Protein AF-A0A9N8QBD4-F1 (afdb_monomer_lite)

Foldseek 3Di:
DPDPPPPFAEWWKFKWFKKFWDDWDDDQQWTWTWIWTQAPVPGIDIEIEIAGENDAADTAMWTDDRFTFDPPPHTYTYDDHNVNIGGDDPLARPPDPPRHHDPHDHIDMDIDFDFPDADPVNPDTDTDHHYPRPDPPPDPD

Secondary structure (DSSP, 8-state):
---------EEEEEEEEEEEEEEEEEETTEEEEEEEEEETTTEEEEEEEEEE-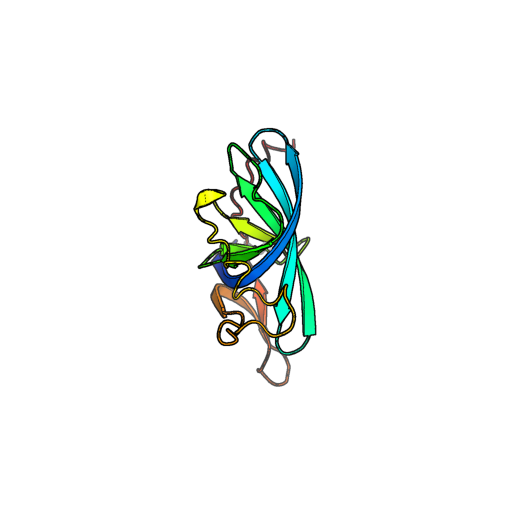SSPPPSEEEEEEEEEEE-SSS-EEEES-GGGSEEPPTTTSS-STTSPPPPP---EEEEE-EEEEE-TTSS-EEEE-EE----------

Radius of gyration: 17.34 Å; chains: 1; bounding box: 39×41×55 Å

Structure (mmCIF, N/CA/C/O backbone):
data_AF-A0A9N8QBD4-F1
#
_entry.id   AF-A0A9N8QBD4-F1
#
loop_
_atom_site.group_PDB
_atom_site.id
_atom_site.type_symbol
_atom_site.label_atom_id
_atom_site.label_alt_id
_atom_site.label_comp_id
_atom_site.label_asym_id
_atom_site.label_entity_id
_atom_site.label_seq_id
_atom_site.pdbx_PDB_ins_code
_atom_site.Cartn_x
_atom_site.Cartn_y
_atom_site.Cartn_z
_atom_site.occupancy
_atom_site.B_iso_or_equiv
_atom_site.auth_seq_id
_atom_site.auth_comp_id
_atom_site.auth_asym_id
_atom_site.auth_atom_id
_atom_site.pdbx_PDB_model_num
ATOM 1 N N . MET A 1 1 ? -25.478 12.001 32.507 1.00 35.06 1 MET A N 1
ATOM 2 C CA . MET A 1 1 ? -25.034 11.304 31.282 1.00 35.06 1 MET A CA 1
ATOM 3 C C . MET A 1 1 ? -23.656 10.725 31.564 1.00 35.06 1 MET A C 1
ATOM 5 O O . MET A 1 1 ? -22.734 11.522 31.701 1.00 35.06 1 MET A O 1
ATOM 9 N N . PRO A 1 2 ? -23.477 9.407 31.744 1.00 34.50 2 PRO A N 1
ATOM 10 C CA . PRO A 1 2 ? -22.134 8.853 31.801 1.00 34.50 2 PRO A CA 1
ATOM 11 C C . PRO A 1 2 ? -21.538 9.022 30.405 1.00 34.50 2 PRO A C 1
ATOM 13 O O . PRO A 1 2 ? -22.044 8.467 29.434 1.00 34.50 2 PRO A O 1
ATOM 16 N N . THR A 1 3 ? -20.507 9.851 30.295 1.00 44.59 3 THR A N 1
ATOM 17 C CA . THR A 1 3 ? -19.660 9.936 29.112 1.00 44.59 3 THR A CA 1
ATOM 18 C C . THR A 1 3 ? -19.082 8.550 28.870 1.00 44.59 3 THR A C 1
ATOM 20 O O . THR A 1 3 ? -18.241 8.083 29.639 1.00 44.59 3 THR A O 1
ATOM 23 N N . SER A 1 4 ? -19.545 7.862 27.823 1.00 46.22 4 SER A N 1
ATOM 24 C CA . SER A 1 4 ? -18.881 6.654 27.350 1.00 46.22 4 SER A CA 1
ATOM 25 C C . SER A 1 4 ? -17.442 7.048 27.038 1.00 46.22 4 SER A C 1
ATOM 27 O O . SER A 1 4 ? -17.184 7.748 26.054 1.00 46.22 4 SER A O 1
ATOM 29 N N . ARG A 1 5 ? -16.493 6.660 27.897 1.00 45.31 5 ARG A N 1
ATOM 30 C CA . ARG A 1 5 ? -15.082 6.658 27.522 1.00 45.31 5 ARG A CA 1
ATOM 31 C C . ARG A 1 5 ? -15.007 5.725 26.325 1.00 45.31 5 ARG A C 1
ATOM 33 O O . ARG A 1 5 ? -15.007 4.512 26.492 1.00 45.31 5 ARG A O 1
ATOM 40 N N . ASN A 1 6 ? -15.015 6.292 25.123 1.00 46.41 6 ASN A N 1
ATOM 41 C CA . ASN A 1 6 ? -14.574 5.587 23.937 1.00 46.41 6 ASN A CA 1
ATOM 42 C C . ASN A 1 6 ? -13.122 5.232 24.233 1.00 46.41 6 ASN A C 1
ATOM 44 O O . ASN A 1 6 ? -12.236 6.080 24.113 1.00 46.41 6 ASN A O 1
ATOM 48 N N . THR A 1 7 ? -12.888 4.019 24.728 1.00 51.47 7 THR A N 1
ATOM 49 C CA . THR A 1 7 ? -11.550 3.454 24.795 1.00 51.47 7 THR A CA 1
ATOM 50 C C . THR A 1 7 ? -11.091 3.416 23.347 1.00 51.47 7 THR A C 1
ATOM 52 O O . THR A 1 7 ? -11.593 2.640 22.539 1.00 51.47 7 THR A O 1
ATOM 55 N N . LYS A 1 8 ? -10.262 4.392 22.977 1.00 62.75 8 LYS A N 1
ATOM 56 C CA . LYS A 1 8 ? -9.727 4.554 21.632 1.00 62.75 8 LYS A CA 1
ATOM 57 C C . LYS A 1 8 ? -8.758 3.400 21.410 1.00 62.75 8 LYS A C 1
ATOM 59 O O . LYS A 1 8 ? -7.594 3.497 21.782 1.00 62.75 8 LYS A O 1
ATOM 64 N N . TRP A 1 9 ? -9.260 2.288 20.893 1.00 65.56 9 TRP A N 1
ATOM 65 C CA . TRP A 1 9 ? -8.424 1.140 20.583 1.00 65.56 9 TRP A CA 1
ATOM 66 C C . TRP A 1 9 ? -7.630 1.432 19.310 1.00 65.56 9 TRP A C 1
ATOM 68 O O . TRP A 1 9 ? -8.237 1.822 18.307 1.00 65.56 9 TRP A O 1
ATOM 78 N N . PRO A 1 10 ? -6.295 1.301 19.329 1.00 69.56 10 PRO A N 1
ATOM 79 C CA . PRO A 1 10 ? -5.523 1.379 18.103 1.00 69.56 10 PRO A CA 1
ATOM 80 C C . PRO A 1 10 ? -5.878 0.189 17.207 1.00 69.56 10 PRO A C 1
ATOM 82 O O . PRO A 1 10 ? -6.106 -0.920 17.694 1.00 69.56 10 PRO A O 1
ATOM 85 N N . ILE A 1 11 ? -5.933 0.431 15.902 1.00 73.88 11 ILE A N 1
ATOM 86 C CA . ILE A 1 11 ? -6.022 -0.617 14.890 1.00 73.88 11 ILE A CA 1
ATOM 87 C C . ILE A 1 11 ? -4.728 -0.615 14.079 1.00 73.88 11 ILE A C 1
ATOM 89 O O . ILE A 1 11 ? -4.249 0.427 13.629 1.00 73.88 11 ILE A O 1
ATOM 93 N N . HIS A 1 12 ? -4.158 -1.801 13.918 1.00 81.94 12 HIS A N 1
ATOM 94 C CA . HIS A 1 12 ? -2.961 -2.035 13.128 1.00 81.94 12 HIS A CA 1
ATOM 95 C C . HIS A 1 12 ? -3.305 -3.103 12.110 1.00 81.94 12 HIS A C 1
ATOM 97 O O . HIS A 1 12 ? -3.217 -4.280 12.433 1.00 81.94 12 HIS A O 1
ATOM 103 N N . LEU A 1 13 ? -3.747 -2.694 10.924 1.00 85.25 13 LEU A N 1
ATOM 104 C CA . LEU A 1 13 ? -3.941 -3.592 9.792 1.00 85.25 13 LEU A CA 1
ATOM 105 C C . LEU A 1 13 ? -2.767 -3.443 8.834 1.00 85.25 13 LEU A C 1
ATOM 107 O O . LEU A 1 13 ? -2.320 -2.326 8.567 1.00 85.25 13 LEU A O 1
ATOM 111 N N . SER A 1 14 ? -2.283 -4.568 8.323 1.00 87.62 14 SER A N 1
ATOM 112 C CA . SER A 1 14 ? -1.253 -4.615 7.301 1.00 87.62 14 SER A CA 1
ATOM 113 C C . SER A 1 14 ? -1.654 -5.556 6.172 1.00 87.62 14 SER A C 1
ATOM 115 O O . SER A 1 14 ? -2.192 -6.641 6.410 1.00 87.62 14 SER A O 1
ATOM 117 N N . LEU A 1 15 ? -1.410 -5.104 4.949 1.00 89.94 15 LEU A N 1
ATOM 118 C CA . LEU A 1 15 ? -1.730 -5.779 3.705 1.00 89.94 15 LEU A CA 1
ATOM 119 C C . LEU A 1 15 ? -0.447 -6.321 3.070 1.00 89.94 15 LEU A C 1
ATOM 121 O O . LEU A 1 15 ? 0.544 -5.601 2.923 1.00 89.94 15 LEU A O 1
ATOM 125 N N . THR A 1 16 ? -0.492 -7.586 2.671 1.00 91.69 16 THR A N 1
ATOM 126 C CA . THR A 1 16 ? 0.496 -8.212 1.794 1.00 91.69 16 THR A CA 1
ATOM 127 C C . THR A 1 16 ? -0.213 -8.667 0.528 1.00 91.69 16 THR A C 1
ATOM 129 O O . THR A 1 16 ? -1.159 -9.446 0.617 1.00 91.69 16 THR A O 1
ATOM 132 N N . THR A 1 17 ? 0.199 -8.157 -0.628 1.00 92.25 17 THR A N 1
ATOM 133 C CA . THR A 1 17 ? -0.394 -8.482 -1.934 1.00 92.25 17 THR A CA 1
ATOM 134 C C . THR A 1 17 ? 0.483 -7.943 -3.068 1.00 92.25 17 THR A C 1
ATOM 136 O O . THR A 1 17 ? 1.492 -7.278 -2.813 1.00 92.25 17 THR A O 1
ATOM 139 N N . ASP A 1 18 ? 0.068 -8.205 -4.302 1.00 92.12 18 ASP A N 1
ATOM 140 C CA . ASP A 1 18 ? 0.575 -7.536 -5.492 1.00 92.12 18 ASP A CA 1
ATOM 141 C C . ASP A 1 18 ? -0.268 -6.280 -5.751 1.00 92.12 18 ASP A C 1
ATOM 143 O O . ASP A 1 18 ? -1.492 -6.286 -5.604 1.00 92.12 18 ASP A O 1
ATOM 147 N N . ILE A 1 19 ? 0.392 -5.179 -6.094 1.00 93.56 19 ILE A N 1
ATOM 148 C CA . ILE A 1 19 ? -0.227 -3.873 -6.314 1.00 93.56 19 ILE A CA 1
ATOM 149 C C . ILE A 1 19 ? 0.257 -3.291 -7.637 1.00 93.56 19 ILE A C 1
ATOM 151 O O . ILE A 1 19 ? 1.454 -3.282 -7.923 1.00 93.56 19 ILE A O 1
ATOM 155 N N . VAL A 1 20 ? -0.671 -2.775 -8.432 1.00 94.94 20 VAL A N 1
ATOM 156 C CA . VAL A 1 20 ? -0.367 -2.018 -9.646 1.00 94.94 20 VAL A CA 1
ATOM 157 C C . VAL A 1 20 ? -0.329 -0.543 -9.281 1.00 94.94 20 VAL A C 1
ATOM 159 O O . VAL A 1 20 ? -1.296 -0.012 -8.738 1.00 94.94 20 VAL A O 1
ATOM 162 N N . LEU A 1 21 ? 0.795 0.115 -9.552 1.00 95.81 21 LEU A N 1
ATOM 163 C CA . LEU A 1 21 ? 1.008 1.536 -9.304 1.00 95.81 21 LEU A CA 1
ATOM 164 C C . LEU A 1 21 ? 0.822 2.334 -10.591 1.00 95.81 21 LEU A C 1
ATOM 166 O O . LEU A 1 21 ? 1.476 2.074 -11.601 1.00 95.81 21 LEU A O 1
ATOM 170 N N . GLY A 1 22 ? -0.044 3.339 -10.528 1.00 95.44 22 GLY A N 1
ATOM 171 C CA . GLY A 1 22 ? -0.213 4.350 -11.559 1.00 95.44 22 GLY A CA 1
ATOM 172 C C . GLY A 1 22 ? 0.736 5.535 -11.378 1.00 95.44 22 GLY A C 1
ATOM 173 O O . GLY A 1 22 ? 1.868 5.414 -10.908 1.00 95.44 22 GLY A O 1
ATOM 174 N N . LEU A 1 23 ? 0.267 6.719 -11.773 1.00 94.12 23 LEU A N 1
ATOM 175 C CA . LEU A 1 23 ? 1.036 7.956 -11.653 1.00 94.12 23 LEU A CA 1
ATOM 176 C C . LEU A 1 23 ? 0.980 8.514 -10.226 1.00 94.12 23 LEU A C 1
ATOM 178 O O . LEU A 1 23 ? -0.070 8.553 -9.587 1.00 94.12 23 LEU A O 1
ATOM 182 N N . ALA A 1 24 ? 2.126 8.997 -9.748 1.00 93.69 24 ALA A N 1
ATOM 183 C CA . ALA A 1 24 ? 2.248 9.609 -8.435 1.00 93.69 24 ALA A CA 1
ATOM 184 C C . ALA A 1 24 ? 1.899 11.106 -8.467 1.00 93.69 24 ALA A C 1
ATOM 186 O O . ALA A 1 24 ? 2.512 11.885 -9.201 1.00 93.69 24 ALA A O 1
ATOM 187 N N . ASN A 1 25 ? 1.002 11.535 -7.584 1.00 94.94 25 ASN A N 1
ATOM 188 C CA . ASN A 1 25 ? 0.869 12.928 -7.182 1.00 94.94 25 ASN A CA 1
ATOM 189 C C . ASN A 1 25 ? 1.845 13.210 -6.032 1.00 94.94 25 ASN A C 1
ATOM 191 O O . ASN A 1 25 ? 1.781 12.581 -4.977 1.00 94.94 25 ASN A O 1
ATOM 195 N N . SER A 1 26 ? 2.779 14.132 -6.243 1.00 93.06 26 SER A N 1
ATOM 196 C CA . SER A 1 26 ? 3.907 14.343 -5.335 1.00 93.06 26 SER A CA 1
ATOM 197 C C . SER A 1 26 ? 3.870 15.724 -4.702 1.00 93.06 26 SER A C 1
ATOM 199 O O . SER A 1 26 ? 3.734 16.733 -5.392 1.00 93.06 26 SER A O 1
ATOM 201 N N . LYS A 1 27 ? 4.088 15.771 -3.388 1.00 92.88 27 LYS A N 1
ATOM 202 C CA . LYS A 1 27 ? 4.375 16.995 -2.646 1.00 92.88 27 LYS A CA 1
ATOM 203 C C . LYS A 1 27 ? 5.638 16.775 -1.824 1.00 92.88 27 LYS A C 1
ATOM 205 O O . LYS A 1 27 ? 5.619 16.054 -0.830 1.00 92.88 27 LYS A O 1
ATOM 210 N N . GLU A 1 28 ? 6.727 17.417 -2.243 1.00 91.06 28 GLU A N 1
ATOM 211 C CA . GLU A 1 28 ? 8.060 17.224 -1.658 1.00 91.06 28 GLU A CA 1
ATOM 212 C C . GLU A 1 28 ? 8.457 15.737 -1.676 1.00 91.06 28 GLU A C 1
ATOM 214 O O . GLU A 1 28 ? 8.528 15.139 -2.747 1.00 91.06 28 GLU A O 1
ATOM 219 N N . TYR A 1 29 ? 8.688 15.143 -0.505 1.00 89.81 29 TYR A N 1
ATOM 220 C CA . TYR A 1 29 ? 9.077 13.744 -0.334 1.00 89.81 29 TYR A CA 1
ATOM 221 C C . TYR A 1 29 ? 7.892 12.813 -0.046 1.00 89.81 29 TYR A C 1
ATOM 223 O O . TYR A 1 29 ? 8.094 11.660 0.322 1.00 89.81 29 TYR A O 1
ATOM 231 N N . ALA A 1 30 ? 6.658 13.316 -0.131 1.00 91.31 30 ALA A N 1
ATOM 232 C CA . ALA A 1 30 ? 5.444 12.535 0.058 1.00 91.31 30 ALA A CA 1
ATOM 233 C C . ALA A 1 30 ? 4.752 12.321 -1.291 1.00 91.31 30 ALA A C 1
ATOM 235 O O . ALA A 1 30 ? 4.390 13.279 -1.980 1.00 91.31 30 ALA A O 1
ATOM 236 N N . HIS A 1 31 ? 4.554 11.057 -1.649 1.00 93.06 31 HIS A N 1
ATOM 237 C CA . HIS A 1 31 ? 3.946 10.644 -2.904 1.00 93.06 31 HIS A CA 1
ATOM 238 C C . HIS A 1 31 ? 2.645 9.898 -2.613 1.00 93.06 31 HIS A C 1
ATOM 240 O O . HIS A 1 31 ? 2.611 8.972 -1.800 1.00 93.06 31 HIS A O 1
ATOM 246 N N . GLU A 1 32 ? 1.569 10.310 -3.271 1.00 94.75 32 GLU A N 1
ATOM 247 C CA . GLU A 1 32 ? 0.295 9.600 -3.292 1.00 94.75 32 GLU A CA 1
ATOM 248 C C . GLU A 1 32 ? 0.092 9.020 -4.685 1.00 94.75 32 GLU A C 1
ATOM 250 O O . GLU A 1 32 ? 0.091 9.752 -5.670 1.00 94.75 32 GLU A O 1
ATOM 255 N N . VAL A 1 33 ? -0.050 7.703 -4.770 1.00 95.81 33 VAL A N 1
ATOM 256 C CA . VAL A 1 33 ? -0.107 6.969 -6.033 1.00 95.81 33 VAL A CA 1
ATOM 257 C C . VAL A 1 33 ? -1.469 6.311 -6.158 1.00 95.81 33 VAL A C 1
ATOM 259 O O . VAL A 1 33 ? -1.892 5.570 -5.265 1.00 95.81 33 VAL A O 1
ATOM 262 N N . ASP A 1 34 ? -2.157 6.588 -7.261 1.00 96.50 34 ASP A N 1
ATOM 263 C CA . ASP A 1 34 ? -3.334 5.821 -7.661 1.00 96.50 34 ASP A CA 1
ATOM 264 C C . ASP A 1 34 ? -2.923 4.380 -7.921 1.00 96.50 34 ASP A C 1
ATOM 266 O O . ASP A 1 34 ? -1.985 4.137 -8.677 1.00 96.50 34 ASP A O 1
ATOM 270 N N . SER A 1 35 ? -3.552 3.442 -7.222 1.00 95.81 35 SER A N 1
ATOM 271 C CA . SER A 1 35 ? -3.129 2.048 -7.229 1.00 95.81 35 SER A CA 1
ATOM 272 C C . SER A 1 35 ? -4.319 1.102 -7.269 1.00 95.81 35 SER A C 1
ATOM 274 O O . SER A 1 35 ? -5.397 1.431 -6.780 1.00 95.81 35 SER A O 1
ATOM 276 N N . THR A 1 36 ? -4.088 -0.103 -7.771 1.00 95.19 36 THR A N 1
ATOM 277 C CA . THR A 1 36 ? -5.112 -1.148 -7.849 1.00 95.19 36 THR A CA 1
ATOM 278 C C . THR A 1 36 ? -4.551 -2.448 -7.287 1.00 95.19 36 THR A C 1
ATOM 280 O O . THR A 1 36 ? -3.394 -2.799 -7.532 1.00 95.19 36 THR A O 1
ATOM 283 N N . VAL A 1 37 ? -5.362 -3.158 -6.507 1.00 93.00 37 VAL A N 1
ATOM 284 C CA . VAL A 1 37 ? -5.084 -4.522 -6.033 1.00 93.00 37 VAL A CA 1
ATOM 285 C C . VAL A 1 37 ? -6.188 -5.456 -6.504 1.00 93.00 37 VAL A C 1
ATOM 287 O O . VAL A 1 37 ? -7.287 -5.009 -6.824 1.00 93.00 37 VAL A O 1
ATOM 290 N N . TYR A 1 38 ? -5.909 -6.755 -6.529 1.00 88.69 38 TYR A N 1
ATOM 291 C CA . TYR A 1 38 ? -6.902 -7.758 -6.893 1.00 88.69 38 TYR A CA 1
ATOM 292 C C . TYR A 1 38 ? -7.450 -8.474 -5.653 1.00 88.69 38 TYR A C 1
ATOM 294 O O . TYR A 1 38 ? -6.706 -9.084 -4.881 1.00 88.69 38 TYR A O 1
ATOM 302 N N . ASP A 1 39 ? -8.767 -8.431 -5.487 1.00 83.44 39 ASP A N 1
ATOM 303 C CA . ASP A 1 39 ? -9.526 -9.227 -4.533 1.00 83.44 39 ASP A CA 1
ATOM 304 C C . ASP A 1 39 ? -10.239 -10.377 -5.259 1.00 83.44 39 ASP A C 1
ATOM 306 O O . ASP A 1 39 ? -10.865 -10.206 -6.301 1.00 83.44 39 ASP A O 1
ATOM 310 N N . ILE A 1 40 ? -10.189 -11.581 -4.688 1.00 82.00 40 ILE A N 1
ATOM 311 C CA . ILE A 1 40 ? -10.789 -12.771 -5.312 1.00 82.00 40 ILE A CA 1
ATOM 312 C C . ILE A 1 40 ? -12.326 -12.712 -5.411 1.00 82.00 40 ILE A C 1
ATOM 314 O O . ILE A 1 40 ? -12.924 -13.468 -6.175 1.00 82.00 40 ILE A O 1
ATOM 318 N N . ARG A 1 41 ? -12.986 -11.8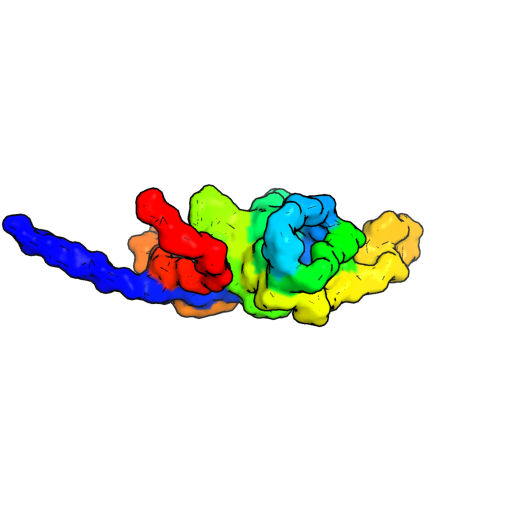74 -4.608 1.00 81.88 41 ARG A N 1
ATOM 319 C CA . ARG A 1 41 ? -14.447 -11.726 -4.569 1.00 81.88 41 ARG A CA 1
ATOM 320 C C . ARG A 1 41 ? -14.912 -10.525 -5.377 1.00 81.88 41 ARG A C 1
ATOM 322 O O . ARG A 1 41 ? -15.936 -10.632 -6.046 1.00 81.88 41 ARG A O 1
ATOM 329 N N . GLU A 1 42 ? -14.197 -9.410 -5.280 1.00 80.62 42 GLU A N 1
ATOM 330 C CA . GLU A 1 42 ? -14.604 -8.136 -5.887 1.00 80.62 42 GLU A CA 1
ATOM 331 C C . GLU A 1 42 ? -13.874 -7.822 -7.200 1.00 80.62 42 GLU A C 1
ATOM 333 O O . GLU A 1 42 ? -14.334 -6.980 -7.966 1.00 80.62 42 GLU A O 1
ATOM 338 N N . GLY A 1 43 ? -12.804 -8.554 -7.521 1.00 87.31 43 GLY A N 1
ATOM 339 C CA . GLY A 1 43 ? -11.974 -8.296 -8.690 1.00 87.31 43 GLY A CA 1
ATOM 340 C C . GLY A 1 43 ? -11.002 -7.150 -8.428 1.00 87.31 43 GLY A C 1
ATOM 341 O O . GLY A 1 43 ? -10.261 -7.171 -7.451 1.00 87.31 43 GLY A O 1
ATOM 342 N N . GLU A 1 44 ? -10.970 -6.163 -9.314 1.00 90.56 44 GLU A N 1
AT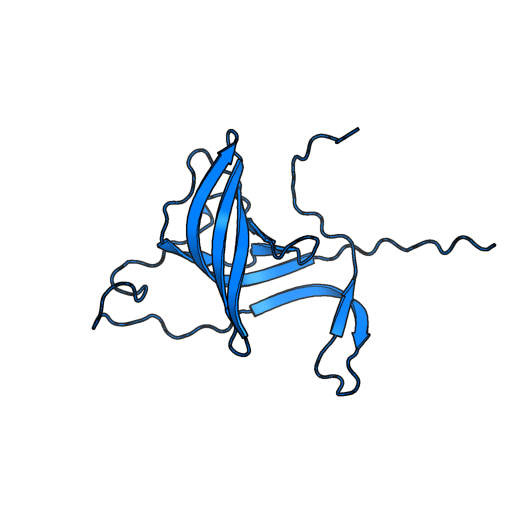OM 343 C CA . GLU A 1 44 ? -10.104 -4.992 -9.165 1.00 90.56 44 GLU A CA 1
ATOM 344 C C . GLU A 1 44 ? -10.638 -4.052 -8.078 1.00 90.56 44 GLU A C 1
ATOM 346 O O . GLU A 1 44 ? -11.806 -3.665 -8.086 1.00 90.56 44 GLU A O 1
ATOM 351 N N . VAL A 1 45 ? -9.767 -3.677 -7.141 1.00 92.12 45 VAL A N 1
ATOM 352 C CA . VAL A 1 45 ? -10.076 -2.770 -6.035 1.00 92.12 45 VAL A CA 1
ATOM 353 C C . VAL A 1 45 ? -9.096 -1.603 -6.057 1.00 92.12 45 VAL A C 1
ATOM 355 O O . VAL A 1 45 ? -7.887 -1.783 -5.876 1.00 92.12 45 VAL A O 1
ATOM 358 N N . ASP A 1 46 ? -9.628 -0.397 -6.236 1.00 94.50 46 ASP A N 1
ATOM 359 C CA . ASP A 1 46 ? -8.839 0.832 -6.236 1.00 94.50 46 ASP A CA 1
ATOM 360 C C . ASP A 1 46 ? -8.480 1.276 -4.815 1.00 94.50 46 ASP A C 1
ATOM 362 O O . ASP A 1 46 ? -9.300 1.262 -3.891 1.00 94.50 46 ASP A O 1
ATOM 366 N N . LEU A 1 47 ? -7.235 1.715 -4.639 1.00 93.25 47 LEU A N 1
ATOM 367 C CA . LEU A 1 47 ? -6.732 2.269 -3.390 1.00 93.25 47 LEU A CA 1
ATOM 368 C C . LEU A 1 47 ? -5.646 3.319 -3.629 1.00 93.25 47 LEU A C 1
ATOM 370 O O . LEU A 1 47 ? -5.010 3.384 -4.678 1.00 93.25 47 LEU A O 1
ATOM 374 N N . LYS A 1 48 ? -5.381 4.141 -2.614 1.00 94.19 48 LYS A N 1
ATOM 375 C CA . LYS A 1 48 ? -4.259 5.090 -2.640 1.00 94.19 48 LYS A CA 1
ATOM 376 C C . LYS A 1 48 ? -3.049 4.503 -1.925 1.00 94.19 48 LYS A C 1
ATOM 378 O O . LYS A 1 48 ? -3.137 4.194 -0.737 1.00 94.19 48 LYS A O 1
ATOM 383 N N . LEU A 1 49 ? -1.898 4.423 -2.586 1.00 93.88 49 LEU A N 1
ATOM 384 C CA . LEU A 1 49 ? -0.630 4.175 -1.902 1.00 93.88 49 LEU A CA 1
ATOM 385 C C . LEU A 1 49 ? -0.020 5.513 -1.482 1.00 93.88 49 LEU A C 1
ATOM 387 O O . LEU A 1 49 ? 0.307 6.346 -2.322 1.00 93.88 49 LEU A O 1
ATOM 391 N N . SER A 1 50 ? 0.171 5.719 -0.183 1.00 92.50 50 SER A N 1
ATOM 392 C CA . SER A 1 50 ? 1.063 6.764 0.313 1.00 92.50 50 SER A CA 1
ATOM 393 C C . SER A 1 50 ? 2.441 6.197 0.565 1.00 92.50 50 SER A C 1
ATOM 395 O O . SER A 1 50 ? 2.594 5.210 1.282 1.00 92.50 50 SER A O 1
ATOM 397 N N . VAL A 1 51 ? 3.446 6.861 0.014 1.00 91.88 51 VAL A N 1
ATOM 398 C CA . VAL A 1 51 ? 4.837 6.473 0.178 1.00 91.88 51 VAL A CA 1
ATOM 399 C C . VAL A 1 51 ? 5.711 7.701 0.342 1.00 91.88 51 VAL A C 1
ATOM 401 O O . VAL A 1 51 ? 5.510 8.723 -0.314 1.00 91.88 51 VAL A O 1
ATOM 404 N N . TRP A 1 52 ? 6.676 7.612 1.248 1.00 90.31 52 TRP A N 1
ATOM 405 C CA . TRP A 1 52 ? 7.708 8.630 1.373 1.00 90.31 52 TRP A CA 1
ATOM 406 C C . TRP A 1 52 ? 8.913 8.264 0.501 1.00 90.31 52 TRP A C 1
ATOM 408 O O . TRP A 1 52 ? 9.252 7.095 0.340 1.00 90.31 52 TRP A O 1
ATOM 418 N N . GLY A 1 53 ? 9.586 9.241 -0.088 1.00 89.94 53 GLY A N 1
ATOM 419 C CA . GLY A 1 53 ? 10.756 8.973 -0.912 1.00 89.94 53 GLY A CA 1
ATOM 420 C C . GLY A 1 53 ? 11.401 10.242 -1.437 1.00 89.94 53 GLY A C 1
ATOM 421 O O . GLY A 1 53 ? 10.813 11.316 -1.427 1.00 89.94 53 GLY A O 1
ATOM 422 N N . ARG A 1 54 ? 12.647 10.128 -1.904 1.00 90.94 54 ARG A N 1
ATOM 423 C CA . ARG A 1 54 ? 13.296 11.222 -2.652 1.00 90.94 54 ARG A CA 1
ATOM 424 C C . ARG A 1 54 ? 12.730 11.374 -4.059 1.00 90.94 54 ARG A C 1
ATOM 426 O O . ARG A 1 54 ? 12.769 12.461 -4.623 1.00 90.94 54 ARG A O 1
ATOM 433 N N . VAL A 1 55 ? 12.286 10.259 -4.621 1.00 91.06 55 VAL A N 1
ATOM 434 C CA . VAL A 1 55 ? 11.743 10.128 -5.967 1.00 91.06 55 VAL A CA 1
ATOM 435 C C . VAL A 1 55 ? 10.484 9.271 -5.830 1.00 91.06 55 VAL A C 1
ATOM 437 O O . VAL A 1 55 ? 10.515 8.307 -5.055 1.00 91.06 55 VAL A O 1
ATOM 440 N N . PRO A 1 56 ? 9.391 9.601 -6.538 1.00 92.25 56 PRO A N 1
ATOM 441 C CA . PRO A 1 56 ? 8.212 8.748 -6.550 1.00 92.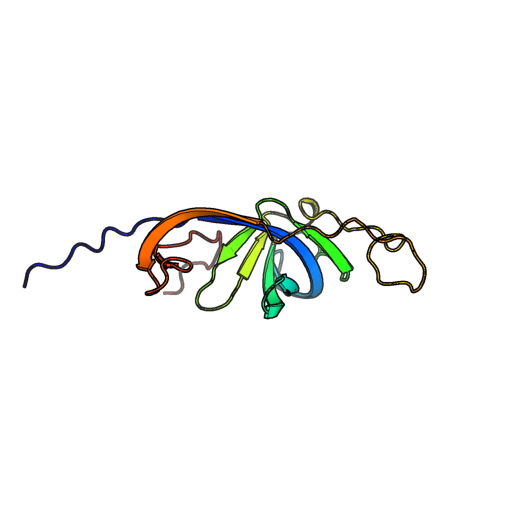25 56 PRO A CA 1
ATOM 442 C C . PRO A 1 56 ? 8.549 7.358 -7.110 1.00 92.25 56 PRO A C 1
ATOM 444 O O . PRO A 1 56 ? 9.440 7.246 -7.960 1.00 92.25 56 PRO A O 1
ATOM 447 N N . PRO A 1 57 ? 7.839 6.300 -6.682 1.00 93.06 57 PRO A N 1
ATOM 448 C CA . PRO A 1 57 ? 7.940 5.011 -7.350 1.00 93.06 57 PRO A CA 1
ATOM 449 C C . PRO A 1 57 ? 7.506 5.147 -8.814 1.00 93.06 57 PRO A C 1
ATOM 451 O O . PRO A 1 57 ? 6.633 5.949 -9.157 1.00 93.06 57 PRO A O 1
ATOM 454 N N . THR A 1 58 ? 8.145 4.372 -9.681 1.00 93.81 58 THR A N 1
ATOM 455 C CA . THR A 1 58 ? 7.773 4.277 -11.092 1.00 93.81 58 THR A CA 1
ATOM 456 C C . THR A 1 58 ? 6.425 3.556 -11.222 1.00 93.81 58 THR A C 1
ATOM 458 O O . THR A 1 58 ? 6.128 2.686 -10.406 1.00 93.81 58 THR A O 1
ATOM 461 N N . PRO A 1 59 ? 5.591 3.886 -12.221 1.00 94.81 59 PRO A N 1
ATOM 462 C CA . PRO A 1 59 ? 4.415 3.077 -12.523 1.00 94.81 59 PRO A CA 1
ATOM 463 C C . PRO A 1 59 ? 4.804 1.632 -12.860 1.00 94.81 59 PRO A C 1
ATOM 465 O O . PRO A 1 59 ? 5.848 1.404 -13.471 1.00 94.81 59 PRO A O 1
ATOM 468 N N . GLY A 1 60 ? 3.969 0.670 -12.476 1.00 94.44 60 GLY A N 1
ATOM 469 C CA . GLY A 1 60 ? 4.211 -0.755 -12.715 1.00 94.44 60 GLY A CA 1
ATOM 470 C C . GLY A 1 60 ? 3.663 -1.644 -11.606 1.00 94.44 60 GLY A C 1
ATOM 471 O O . GLY A 1 60 ? 3.003 -1.164 -10.684 1.00 94.44 60 GLY A O 1
ATOM 472 N N . THR A 1 61 ? 3.946 -2.941 -11.681 1.00 94.44 61 THR A N 1
ATOM 473 C CA . THR A 1 61 ? 3.473 -3.920 -10.694 1.00 94.44 61 THR A CA 1
ATOM 474 C C . THR A 1 61 ? 4.517 -4.142 -9.605 1.00 94.44 61 THR A C 1
ATOM 476 O O . THR A 1 61 ? 5.712 -4.275 -9.869 1.00 94.44 61 THR A O 1
ATOM 479 N N . TYR A 1 62 ? 4.077 -4.179 -8.352 1.00 94.31 62 TYR A N 1
ATOM 480 C CA . TYR A 1 62 ? 4.930 -4.309 -7.179 1.00 94.31 62 TYR A CA 1
ATOM 481 C C . TYR A 1 62 ? 4.384 -5.357 -6.214 1.00 94.31 62 TYR A C 1
ATOM 483 O O . TYR A 1 62 ? 3.182 -5.470 -6.019 1.00 94.31 62 TYR A O 1
ATOM 491 N N . MET A 1 63 ? 5.281 -6.049 -5.519 1.00 92.06 63 MET A N 1
ATOM 492 C CA . MET A 1 63 ? 4.946 -6.789 -4.308 1.00 92.06 63 MET A CA 1
ATOM 493 C C . MET A 1 63 ? 5.030 -5.852 -3.104 1.00 92.06 63 MET A C 1
ATOM 495 O O . MET A 1 63 ? 6.084 -5.255 -2.839 1.00 92.06 63 MET A O 1
ATOM 499 N N . ILE A 1 64 ? 3.949 -5.778 -2.330 1.00 90.50 64 ILE A N 1
ATOM 500 C CA . ILE A 1 64 ? 3.925 -5.100 -1.033 1.00 90.50 64 ILE A CA 1
ATOM 501 C C . ILE A 1 64 ? 3.799 -6.114 0.094 1.00 90.50 64 ILE A C 1
ATOM 503 O O . ILE A 1 64 ? 2.979 -7.024 0.052 1.00 90.50 64 ILE A O 1
ATOM 507 N N . ASN A 1 65 ? 4.621 -5.941 1.127 1.00 89.00 65 ASN A N 1
ATOM 508 C CA . ASN A 1 65 ? 4.654 -6.820 2.288 1.00 89.00 65 ASN A CA 1
ATOM 509 C C . ASN A 1 65 ? 4.375 -6.011 3.547 1.00 89.00 65 ASN A C 1
ATOM 511 O O . ASN A 1 65 ? 5.121 -5.083 3.856 1.00 89.00 65 ASN A O 1
ATOM 515 N N . GLN A 1 66 ? 3.330 -6.394 4.285 1.00 86.44 66 GLN A N 1
ATOM 516 C CA . GLN A 1 66 ? 2.953 -5.767 5.555 1.00 86.44 66 GLN A CA 1
ATOM 517 C C . GLN A 1 66 ? 2.784 -4.240 5.449 1.00 86.44 66 GLN A C 1
ATOM 519 O O . GLN A 1 66 ? 3.123 -3.491 6.366 1.00 86.44 66 GLN A O 1
ATOM 524 N N . CYS A 1 67 ? 2.242 -3.778 4.324 1.00 88.62 67 CYS A N 1
ATOM 525 C CA . CYS A 1 67 ? 1.965 -2.371 4.077 1.00 88.62 67 CYS A CA 1
ATOM 526 C C . CYS A 1 67 ? 0.803 -1.922 4.969 1.00 88.62 67 CYS A C 1
ATOM 528 O O . CYS A 1 67 ? -0.232 -2.586 5.002 1.00 88.62 67 CYS A O 1
ATOM 530 N N . GLY A 1 68 ? 0.955 -0.830 5.719 1.00 87.88 68 GLY A N 1
ATOM 531 C CA . GLY A 1 68 ? -0.097 -0.385 6.639 1.00 87.88 68 GLY A CA 1
ATOM 532 C C . GLY A 1 68 ? -1.381 -0.036 5.883 1.00 87.88 68 GLY A C 1
ATOM 533 O O . GLY A 1 68 ? -1.300 0.587 4.831 1.00 87.88 68 GLY A O 1
ATOM 534 N N . LEU A 1 69 ? -2.552 -0.410 6.404 1.00 87.19 69 LEU A N 1
ATOM 535 C CA . LEU A 1 69 ? -3.835 -0.215 5.718 1.00 87.19 69 LEU A CA 1
ATOM 536 C C . LEU A 1 69 ? -4.787 0.719 6.491 1.00 87.19 69 LEU A C 1
ATOM 538 O O . LEU A 1 69 ? -5.045 0.526 7.682 1.00 87.19 69 LEU A O 1
ATOM 542 N N . SER A 1 70 ? -5.347 1.710 5.792 1.00 83.81 70 SER A N 1
ATOM 543 C CA . SER A 1 70 ? -6.588 2.416 6.140 1.00 83.81 70 SER A CA 1
ATOM 544 C C . SER A 1 70 ? -7.738 1.889 5.331 1.00 83.81 70 SER A C 1
ATOM 546 O O . SER A 1 70 ? -7.561 1.637 4.147 1.00 83.81 70 SER A O 1
ATOM 548 N N . THR A 1 71 ? -8.926 1.907 5.915 1.00 80.06 71 THR A N 1
ATOM 549 C CA . THR A 1 71 ? -10.178 1.739 5.173 1.00 80.06 71 THR A CA 1
ATOM 550 C C . THR A 1 71 ? -11.074 2.980 5.235 1.00 80.06 71 THR A C 1
ATOM 552 O O . THR A 1 71 ? -12.149 2.961 4.658 1.00 80.06 71 THR A O 1
ATOM 555 N N . GLU A 1 72 ? -10.671 4.040 5.949 1.00 73.19 72 GLU A N 1
ATOM 556 C CA . GLU A 1 72 ? -11.471 5.259 6.150 1.00 73.19 72 GLU A CA 1
ATOM 557 C C . GLU A 1 72 ? -10.585 6.522 6.127 1.00 73.19 72 GLU A C 1
ATOM 559 O O . GLU A 1 72 ? -9.493 6.499 6.713 1.00 73.19 72 GLU A O 1
ATOM 564 N N . PRO A 1 73 ? -11.007 7.641 5.498 1.00 72.50 73 PRO A N 1
ATOM 565 C CA . PRO A 1 73 ? -12.209 7.811 4.660 1.00 72.50 73 PRO A CA 1
ATOM 566 C C . PRO A 1 73 ? -12.118 7.132 3.278 1.00 72.50 73 PRO A C 1
ATOM 568 O O . PRO A 1 73 ? -13.083 7.125 2.525 1.00 72.50 73 PRO A O 1
ATOM 571 N N . GLU A 1 74 ? -10.948 6.598 2.931 1.00 82.75 74 GLU A N 1
ATOM 572 C CA . GLU A 1 74 ? -10.657 5.901 1.677 1.00 82.75 74 GLU A CA 1
ATOM 573 C C . GLU A 1 74 ? -9.757 4.689 1.968 1.00 82.75 74 GLU A C 1
ATOM 575 O O . GLU A 1 74 ? -9.040 4.669 2.981 1.00 82.75 74 GLU A O 1
ATOM 580 N N . LEU A 1 75 ? -9.775 3.688 1.083 1.00 87.94 75 LEU A N 1
ATOM 581 C CA . LEU A 1 75 ? -8.856 2.554 1.151 1.00 87.94 75 LEU A CA 1
ATOM 582 C C . LEU A 1 75 ? -7.444 3.042 0.808 1.00 87.94 75 LEU A C 1
ATOM 584 O O . LEU A 1 75 ? -7.188 3.548 -0.286 1.00 87.94 75 LEU A O 1
ATOM 588 N N . LYS A 1 76 ? -6.524 2.934 1.767 1.00 89.75 76 LYS A N 1
ATOM 589 C CA . LYS A 1 76 ? -5.190 3.529 1.656 1.00 89.75 76 LYS A CA 1
ATOM 590 C C . LYS A 1 76 ? -4.121 2.594 2.186 1.00 89.75 76 LYS A C 1
ATOM 592 O O . LYS A 1 76 ? -4.158 2.223 3.356 1.00 89.75 76 LYS A O 1
ATOM 597 N N . ALA A 1 77 ? -3.145 2.268 1.354 1.00 90.44 77 ALA A N 1
ATOM 598 C CA . ALA A 1 77 ? -1.939 1.563 1.757 1.00 90.44 77 ALA A CA 1
ATOM 599 C C . ALA A 1 77 ? -0.835 2.577 2.101 1.00 90.44 77 ALA A C 1
ATOM 601 O O . ALA A 1 77 ? -0.754 3.647 1.496 1.00 90.44 77 ALA A O 1
ATOM 602 N N . VAL A 1 78 ? 0.016 2.268 3.077 1.00 88.69 78 VAL A N 1
ATOM 603 C CA . VAL A 1 78 ? 1.109 3.143 3.518 1.00 88.69 78 VAL A CA 1
ATOM 604 C C . VAL A 1 78 ? 2.422 2.376 3.542 1.00 88.69 78 VAL A C 1
ATOM 606 O O . VAL A 1 78 ? 2.630 1.498 4.384 1.00 88.69 78 VAL A O 1
ATOM 609 N N . ALA A 1 79 ? 3.321 2.758 2.640 1.00 87.25 79 ALA A N 1
ATOM 610 C CA . ALA A 1 79 ? 4.700 2.303 2.614 1.00 87.25 79 ALA A CA 1
ATOM 611 C C . ALA A 1 79 ? 5.608 3.364 3.244 1.00 87.25 79 ALA A C 1
ATOM 613 O O . ALA A 1 79 ? 5.496 4.556 2.958 1.00 87.25 79 ALA A O 1
ATOM 614 N N . ASN A 1 80 ? 6.530 2.930 4.104 1.00 81.69 80 ASN A N 1
ATOM 615 C CA . ASN A 1 80 ? 7.431 3.852 4.797 1.00 81.69 80 ASN A CA 1
ATOM 616 C C . ASN A 1 80 ? 8.392 4.550 3.840 1.00 81.69 80 ASN A C 1
ATOM 618 O O . ASN A 1 80 ? 8.726 5.707 4.061 1.00 81.69 80 ASN A O 1
ATOM 622 N N . GLU A 1 81 ? 8.868 3.843 2.817 1.00 82.44 81 GLU A N 1
ATOM 623 C CA . GLU A 1 81 ? 9.843 4.372 1.875 1.00 82.44 81 GLU A CA 1
ATOM 624 C C . GLU A 1 81 ? 9.724 3.658 0.511 1.00 82.44 81 GLU A C 1
ATOM 626 O O . GLU A 1 81 ? 9.359 2.481 0.458 1.00 82.44 81 GLU A O 1
ATOM 631 N N . ALA A 1 82 ? 9.973 4.369 -0.594 1.00 82.75 82 ALA A N 1
ATOM 632 C CA . ALA A 1 82 ? 9.767 3.861 -1.957 1.00 82.75 82 ALA A CA 1
ATOM 633 C C . ALA A 1 82 ? 10.628 2.633 -2.317 1.00 82.75 82 ALA A C 1
ATOM 635 O O . ALA A 1 82 ? 10.124 1.711 -2.953 1.00 82.75 82 ALA A O 1
ATOM 636 N N . ASN A 1 83 ? 11.880 2.556 -1.862 1.00 81.88 83 ASN A N 1
ATOM 637 C CA . ASN A 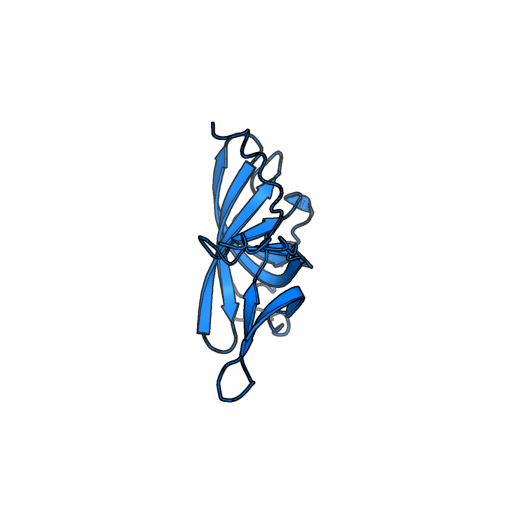1 83 ? 12.744 1.377 -2.007 1.00 81.88 83 ASN A CA 1
ATOM 638 C C . ASN A 1 83 ? 12.316 0.178 -1.134 1.00 81.88 83 ASN A C 1
ATOM 640 O O . ASN A 1 83 ? 12.856 -0.917 -1.298 1.00 81.88 83 ASN A O 1
ATOM 644 N N . CYS A 1 84 ? 11.354 0.336 -0.216 1.00 82.50 84 CYS A N 1
ATOM 645 C CA . CYS A 1 84 ? 10.730 -0.805 0.466 1.00 82.50 84 CYS A CA 1
ATOM 646 C C . CYS A 1 84 ? 9.733 -1.551 -0.436 1.00 82.50 84 CYS A C 1
ATOM 648 O O . CYS A 1 84 ? 9.337 -2.672 -0.108 1.00 82.50 84 CYS A O 1
ATOM 650 N N . LEU A 1 85 ? 9.324 -0.945 -1.553 1.00 89.81 85 LEU A N 1
ATOM 651 C CA . LEU A 1 85 ? 8.501 -1.585 -2.571 1.00 89.81 85 LEU A CA 1
ATOM 652 C C . LEU A 1 85 ? 9.397 -2.434 -3.476 1.00 89.81 85 LEU A C 1
ATOM 654 O O . LEU A 1 85 ? 10.462 -1.990 -3.905 1.00 89.81 85 LEU A O 1
ATOM 658 N N . ARG A 1 86 ? 8.969 -3.658 -3.794 1.00 91.62 86 ARG A N 1
ATOM 659 C CA . ARG A 1 86 ? 9.691 -4.516 -4.741 1.00 91.62 86 ARG A CA 1
ATOM 660 C C . ARG A 1 86 ? 8.938 -4.580 -6.052 1.00 91.62 86 ARG A C 1
ATOM 662 O O . ARG A 1 86 ? 7.885 -5.201 -6.103 1.00 91.62 86 ARG A O 1
ATOM 669 N N . MET A 1 87 ? 9.483 -3.947 -7.086 1.00 93.50 87 MET A N 1
ATOM 670 C CA . MET A 1 87 ? 8.933 -4.047 -8.435 1.00 93.50 87 MET A CA 1
ATOM 671 C C . MET A 1 87 ? 9.022 -5.496 -8.919 1.00 93.50 87 MET A C 1
ATOM 673 O O . MET A 1 87 ? 10.033 -6.171 -8.701 1.00 93.50 87 MET A O 1
ATOM 677 N N . ILE A 1 88 ? 7.951 -5.963 -9.548 1.00 93.69 88 ILE A N 1
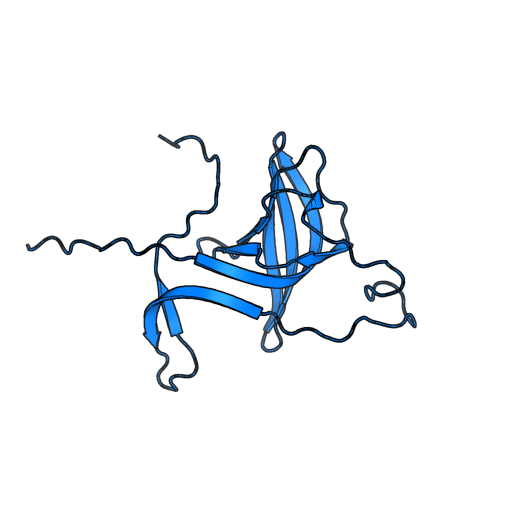ATOM 678 C CA . ILE A 1 88 ? 7.909 -7.239 -10.248 1.00 93.69 88 ILE A CA 1
ATOM 679 C C . ILE A 1 88 ? 8.500 -7.006 -11.645 1.00 93.69 88 ILE A C 1
ATOM 681 O O . ILE A 1 88 ? 8.098 -6.048 -12.302 1.00 93.69 88 ILE A O 1
ATOM 685 N N . PRO A 1 89 ? 9.473 -7.817 -12.093 1.00 92.75 89 PRO A N 1
ATOM 686 C CA . PRO A 1 89 ? 10.046 -7.664 -13.427 1.00 92.75 89 PRO A CA 1
ATOM 687 C C . PRO A 1 89 ? 8.988 -7.818 -14.532 1.00 92.75 89 PRO A C 1
ATOM 689 O O . PRO A 1 89 ? 8.123 -8.688 -14.425 1.00 92.75 89 PRO A O 1
ATOM 692 N N . GLU A 1 90 ? 9.092 -7.021 -15.599 1.00 91.19 90 GLU A N 1
ATOM 693 C CA . GLU A 1 90 ? 8.171 -7.014 -16.756 1.00 91.19 90 GLU A CA 1
ATOM 694 C C . GLU A 1 90 ? 8.063 -8.397 -17.426 1.00 91.19 90 GLU A C 1
ATOM 696 O O . GLU A 1 90 ? 7.044 -8.783 -17.997 1.00 91.19 90 GLU A O 1
ATOM 701 N N . GLU A 1 91 ? 9.115 -9.211 -17.312 1.00 92.06 91 GLU A N 1
ATOM 702 C CA . GLU A 1 91 ? 9.127 -10.574 -17.830 1.00 92.06 91 GLU A CA 1
ATOM 703 C C . GLU A 1 91 ? 8.133 -11.500 -17.115 1.00 92.06 91 GLU A C 1
ATOM 705 O O . GLU A 1 91 ? 7.848 -12.578 -17.638 1.00 92.06 91 GLU A O 1
ATOM 710 N N . VAL A 1 92 ? 7.646 -11.120 -15.924 1.00 92.75 92 VAL A N 1
ATOM 711 C CA . VAL A 1 92 ? 6.761 -11.946 -15.084 1.00 92.75 92 VAL A CA 1
ATOM 712 C C . VAL A 1 92 ? 5.579 -11.211 -14.441 1.00 92.75 92 VAL A C 1
ATOM 714 O O . VAL A 1 92 ? 4.832 -11.822 -13.672 1.00 92.75 92 VAL A O 1
ATOM 717 N N . ASP A 1 93 ? 5.392 -9.924 -14.733 1.00 89.06 93 ASP A N 1
ATOM 718 C CA . ASP A 1 93 ? 4.350 -9.084 -14.124 1.00 89.06 93 ASP A CA 1
ATOM 719 C C . ASP A 1 93 ? 2.984 -9.151 -14.827 1.00 89.06 93 ASP A C 1
ATOM 721 O O . ASP A 1 93 ? 1.997 -8.640 -14.301 1.00 89.06 93 ASP A O 1
ATOM 725 N N . GLY A 1 94 ? 2.927 -9.792 -15.997 1.00 86.88 94 GLY A N 1
ATOM 726 C CA . GLY A 1 94 ? 1.717 -9.957 -16.802 1.00 86.88 94 GLY A CA 1
ATOM 727 C C . GLY A 1 94 ? 1.371 -8.800 -17.733 1.00 86.88 94 GLY A C 1
ATOM 728 O O . GLY A 1 94 ? 0.297 -8.816 -18.327 1.00 86.88 94 GLY A O 1
ATOM 729 N N . SER A 1 95 ? 2.272 -7.834 -17.912 1.00 87.44 95 SER A N 1
ATOM 730 C CA . SER A 1 95 ? 2.115 -6.747 -18.887 1.00 87.44 95 SER A CA 1
ATOM 731 C C . SER A 1 95 ? 2.313 -7.186 -20.347 1.00 87.44 95 SER A C 1
ATOM 733 O O . SER A 1 95 ? 1.809 -6.531 -21.262 1.00 87.44 95 SER A O 1
ATOM 735 N N . LEU A 1 96 ? 3.023 -8.297 -20.576 1.00 89.44 96 LEU A N 1
ATOM 736 C CA . LEU A 1 96 ? 3.345 -8.829 -21.900 1.00 89.44 96 LEU A CA 1
ATOM 737 C C . LEU A 1 96 ? 2.648 -10.172 -22.156 1.00 89.44 96 LEU A C 1
ATOM 739 O O . LEU A 1 96 ? 2.863 -11.156 -21.442 1.00 89.44 96 LEU A O 1
ATOM 743 N N . ASP A 1 97 ? 1.858 -10.229 -23.229 1.00 87.31 97 ASP A N 1
ATOM 744 C CA . ASP A 1 97 ? 1.154 -11.443 -23.644 1.00 87.31 97 ASP A CA 1
ATOM 745 C C . ASP A 1 97 ? 2.128 -12.597 -23.932 1.00 87.31 97 ASP A C 1
ATOM 747 O O . ASP A 1 97 ? 3.072 -12.477 -24.714 1.00 87.31 97 ASP A O 1
ATOM 751 N N . GLY A 1 98 ? 1.852 -13.758 -23.336 1.00 86.81 98 GLY A N 1
ATOM 752 C CA . GLY A 1 98 ? 2.624 -14.985 -23.546 1.00 86.81 98 GLY A CA 1
ATOM 753 C C . GLY A 1 98 ? 3.846 -15.149 -22.638 1.00 86.81 98 GLY A C 1
ATOM 754 O O . GLY A 1 98 ? 4.468 -16.214 -22.674 1.00 86.81 98 GLY A O 1
ATOM 755 N N . ASN A 1 99 ? 4.160 -14.160 -21.797 1.00 89.81 99 ASN A N 1
ATOM 756 C CA . ASN A 1 99 ? 5.180 -14.306 -20.764 1.00 89.81 99 ASN A CA 1
ATOM 757 C C . ASN A 1 99 ? 4.691 -15.186 -19.597 1.00 89.81 99 ASN A C 1
ATOM 759 O O . ASN A 1 99 ? 3.489 -15.254 -19.318 1.00 89.81 99 ASN A O 1
ATOM 763 N N . PRO A 1 100 ? 5.607 -15.896 -18.909 1.00 91.00 100 PRO A N 1
ATOM 764 C CA . PRO A 1 100 ? 5.261 -16.607 -17.685 1.00 91.00 100 PRO A CA 1
ATOM 765 C C . PRO A 1 100 ? 4.792 -15.614 -16.620 1.00 91.00 100 PRO A C 1
ATOM 767 O O . PRO A 1 100 ? 5.343 -14.531 -16.508 1.00 91.00 100 PRO A O 1
ATOM 770 N N . LEU A 1 101 ? 3.810 -15.995 -15.807 1.00 89.25 101 LEU A N 1
ATOM 771 C CA . LEU A 1 101 ? 3.323 -15.168 -14.701 1.00 89.25 101 LEU A CA 1
ATOM 772 C C . LEU A 1 101 ? 3.846 -15.698 -13.371 1.00 89.25 101 LEU A C 1
ATOM 774 O O . LEU A 1 101 ? 4.058 -16.907 -13.209 1.00 89.25 101 LEU A O 1
ATOM 778 N N . LEU A 1 102 ? 3.998 -14.806 -12.394 1.00 85.69 102 LEU A N 1
ATOM 779 C CA . LEU A 1 102 ? 4.129 -15.244 -11.010 1.00 85.69 102 LEU A CA 1
ATOM 780 C C . LEU A 1 102 ? 2.878 -16.029 -10.570 1.00 85.69 102 LEU A C 1
ATOM 782 O O . LEU A 1 102 ? 1.773 -15.762 -11.047 1.00 85.69 102 LEU A O 1
ATOM 786 N N . PRO A 1 103 ? 3.020 -17.011 -9.661 1.00 86.19 103 PRO A N 1
ATOM 787 C CA . PRO A 1 103 ? 1.866 -17.690 -9.091 1.00 86.19 103 PRO A CA 1
ATOM 788 C C . PRO A 1 103 ? 0.939 -16.696 -8.390 1.00 86.19 103 PRO A C 1
ATOM 790 O O . PRO A 1 103 ? 1.404 -15.873 -7.605 1.00 86.19 103 PRO A O 1
ATOM 793 N N . ASN A 1 104 ? -0.368 -16.834 -8.614 1.00 79.94 104 ASN A N 1
ATOM 794 C CA . ASN A 1 104 ? -1.364 -15.986 -7.965 1.00 79.94 104 ASN A CA 1
ATOM 795 C C . ASN A 1 104 ? -1.221 -16.033 -6.437 1.00 79.94 104 ASN A C 1
ATOM 797 O O . ASN A 1 104 ? -1.261 -17.110 -5.830 1.00 79.94 104 ASN A O 1
ATOM 801 N N . MET A 1 105 ? -1.124 -14.859 -5.817 1.00 79.12 105 MET A N 1
ATOM 802 C CA . MET A 1 105 ? -1.162 -14.692 -4.370 1.00 79.12 105 MET A CA 1
ATOM 803 C C . MET A 1 105 ? -2.504 -14.083 -3.961 1.00 79.12 105 MET A C 1
ATOM 805 O O . MET A 1 105 ? -2.970 -13.113 -4.551 1.00 79.12 105 MET A O 1
ATOM 809 N N . LEU A 1 106 ? -3.133 -14.637 -2.924 1.00 82.06 106 LEU A N 1
ATOM 810 C CA . LEU A 1 106 ? -4.279 -13.978 -2.304 1.00 82.06 106 LEU A CA 1
ATOM 811 C C . LEU A 1 106 ? -3.799 -12.782 -1.487 1.00 82.06 106 LEU A C 1
ATOM 813 O O . LEU A 1 106 ? -2.852 -12.911 -0.709 1.00 82.06 106 LEU A O 1
ATOM 817 N N . ALA A 1 107 ? -4.512 -11.661 -1.598 1.00 87.06 107 ALA A N 1
ATOM 818 C CA . ALA A 1 107 ? -4.342 -10.542 -0.689 1.00 87.06 107 ALA A CA 1
ATOM 819 C C . ALA A 1 107 ? -4.489 -11.022 0.764 1.00 87.06 107 ALA A C 1
ATOM 821 O O . ALA A 1 107 ? -5.511 -11.582 1.170 1.00 87.06 107 ALA A O 1
ATOM 822 N N . TYR A 1 108 ? -3.436 -10.823 1.549 1.00 87.62 108 TYR A N 1
ATOM 823 C CA . TYR A 1 108 ? -3.361 -11.256 2.932 1.00 87.62 108 TYR A CA 1
ATOM 824 C C . TYR A 1 108 ? -3.411 -10.047 3.861 1.00 87.62 108 TYR A C 1
ATOM 826 O O . TYR A 1 108 ? -2.469 -9.256 3.939 1.00 87.62 108 TYR A O 1
ATOM 834 N N . LEU A 1 109 ? -4.519 -9.927 4.590 1.00 87.62 109 LEU A N 1
ATOM 835 C CA . LEU A 1 109 ? -4.710 -8.924 5.628 1.00 87.62 109 LEU A CA 1
ATOM 836 C C . LEU A 1 109 ? -4.405 -9.535 6.997 1.00 87.62 109 LEU A C 1
ATOM 838 O O . LEU A 1 109 ? -4.993 -10.543 7.384 1.00 87.62 109 LEU A O 1
ATOM 842 N N . ASN A 1 110 ? -3.521 -8.903 7.760 1.00 88.62 110 ASN A N 1
ATOM 843 C CA . ASN A 1 110 ? -3.239 -9.291 9.141 1.00 88.62 110 ASN A CA 1
ATOM 844 C C . ASN A 1 110 ? -3.205 -8.066 10.051 1.00 88.62 110 ASN A C 1
ATOM 846 O O . ASN A 1 110 ? -3.020 -6.942 9.585 1.00 88.62 110 ASN A O 1
ATOM 850 N N . GLY A 1 111 ? -3.385 -8.274 11.354 1.00 83.94 111 GLY A N 1
ATOM 851 C CA . GLY A 1 111 ? -3.364 -7.155 12.276 1.00 83.94 111 GLY A CA 1
ATOM 852 C C . GLY A 1 111 ? -4.063 -7.366 13.604 1.00 83.94 111 GLY A C 1
ATOM 853 O O . GLY A 1 111 ? -4.504 -8.462 13.941 1.00 83.94 111 GLY A O 1
ATOM 854 N N . ILE A 1 112 ? -4.181 -6.264 14.340 1.00 84.75 112 ILE A N 1
ATOM 855 C CA . ILE A 1 112 ? -4.921 -6.168 15.599 1.00 84.75 112 ILE A CA 1
ATOM 856 C C . ILE A 1 112 ? -6.010 -5.114 15.425 1.00 84.75 112 ILE A C 1
ATOM 858 O O . ILE A 1 112 ? -5.723 -3.983 15.036 1.00 84.75 112 ILE A O 1
ATOM 862 N N . ALA A 1 113 ? -7.253 -5.483 15.727 1.00 80.00 113 ALA A N 1
ATOM 863 C CA . ALA A 1 113 ? -8.416 -4.608 15.653 1.00 80.00 113 ALA A CA 1
ATOM 864 C C . ALA A 1 113 ? -9.485 -5.027 16.671 1.00 80.00 113 ALA A C 1
ATOM 866 O O . ALA A 1 113 ? -9.522 -6.182 17.100 1.00 80.00 113 ALA A O 1
ATOM 867 N N . CYS A 1 114 ? -10.402 -4.118 17.011 1.00 84.62 114 CYS A N 1
ATOM 868 C CA . CYS A 1 114 ? -11.610 -4.477 17.749 1.00 84.62 114 CYS A CA 1
ATOM 869 C C . CYS A 1 114 ? -12.742 -4.825 16.783 1.00 84.62 114 CYS A C 1
ATOM 871 O O . CYS A 1 114 ? -13.059 -4.047 15.884 1.00 84.62 114 CYS A O 1
ATOM 873 N N . ILE A 1 115 ? -13.394 -5.965 17.003 1.00 86.44 115 ILE A N 1
ATOM 874 C CA . ILE A 1 115 ? -14.623 -6.322 16.290 1.00 86.44 115 ILE A CA 1
ATOM 875 C C . ILE A 1 115 ? -15.754 -5.437 16.827 1.00 86.44 115 ILE A C 1
ATOM 877 O O . ILE A 1 115 ? -16.067 -5.482 18.015 1.00 86.44 115 ILE A O 1
ATOM 881 N N . LYS A 1 116 ? -16.356 -4.624 15.955 1.00 84.88 116 LYS A N 1
ATOM 882 C CA . LYS A 1 116 ? -17.529 -3.790 16.263 1.00 84.88 116 LYS A CA 1
ATOM 883 C C . LYS A 1 116 ? -18.840 -4.524 16.006 1.00 84.88 116 LYS A C 1
ATOM 885 O O . LYS A 1 116 ? -19.782 -4.363 16.772 1.00 84.88 116 LYS A O 1
ATOM 890 N N . ALA A 1 117 ? -18.898 -5.300 14.928 1.00 86.31 117 ALA A N 1
ATOM 891 C CA . ALA A 1 117 ? -20.066 -6.083 14.548 1.00 86.31 117 ALA A CA 1
ATOM 892 C C . ALA A 1 117 ? -19.639 -7.325 13.762 1.00 86.31 117 ALA A C 1
ATOM 894 O O . ALA A 1 117 ? -18.555 -7.355 13.180 1.00 86.31 117 ALA A O 1
ATOM 895 N N . LEU A 1 118 ? -20.506 -8.332 13.739 1.00 90.75 118 LEU A N 1
ATOM 896 C CA . LEU A 1 118 ? -20.385 -9.518 12.899 1.00 90.75 118 LEU A CA 1
ATOM 897 C C . LEU A 1 118 ? -21.586 -9.562 11.961 1.00 90.75 118 LEU A C 1
ATOM 899 O O . LEU A 1 118 ? -22.684 -9.178 12.360 1.00 90.75 118 LEU A O 1
ATOM 903 N N . ASN A 1 119 ? -21.376 -10.055 10.746 1.00 88.69 119 ASN A N 1
ATOM 904 C CA . ASN A 1 119 ? -22.475 -10.380 9.846 1.00 88.69 119 ASN A CA 1
ATOM 905 C C . ASN A 1 119 ? -23.292 -11.544 10.427 1.00 88.69 119 ASN A C 1
ATOM 907 O O . ASN A 1 119 ? -22.765 -12.358 11.193 1.00 88.69 119 ASN A O 1
ATOM 911 N N . ASP A 1 120 ? -24.556 -11.667 10.021 1.00 92.31 120 ASP A N 1
ATOM 912 C CA . ASP A 1 120 ? -25.463 -12.716 10.512 1.00 92.31 120 ASP A CA 1
ATOM 913 C C . ASP A 1 120 ? -24.922 -14.135 10.261 1.00 92.31 120 ASP A C 1
ATOM 915 O O . ASP A 1 120 ? -25.082 -15.035 11.089 1.00 92.31 120 ASP A O 1
ATOM 919 N N . ASP A 1 121 ? -24.214 -14.325 9.144 1.00 92.19 121 ASP A N 1
ATOM 920 C CA . ASP A 1 121 ? -23.570 -15.586 8.769 1.00 92.19 121 ASP A CA 1
ATOM 921 C C . ASP A 1 121 ? -22.236 -15.845 9.491 1.00 92.19 121 ASP A C 1
ATOM 923 O O . ASP A 1 121 ? -21.653 -16.923 9.354 1.00 92.19 121 ASP A O 1
ATOM 927 N N . LYS A 1 122 ? -21.754 -14.863 10.266 1.00 86.50 122 LYS A N 1
ATOM 928 C CA . LYS A 1 122 ? -20.471 -14.852 10.981 1.00 86.50 122 LYS A CA 1
ATOM 929 C C . LYS A 1 122 ? -19.246 -15.045 10.077 1.00 86.50 122 LYS A C 1
ATOM 931 O O . LYS A 1 122 ? -18.172 -15.375 10.577 1.00 86.50 122 LYS A O 1
ATOM 936 N N . LYS A 1 123 ? -19.379 -14.829 8.763 1.00 86.31 123 LYS A N 1
ATOM 937 C CA . LYS A 1 123 ? -18.273 -14.894 7.789 1.00 86.31 123 LYS A CA 1
ATOM 938 C C . LYS A 1 123 ? -17.672 -13.525 7.472 1.00 86.31 123 LYS A C 1
ATOM 940 O O . LYS A 1 123 ? -16.660 -13.459 6.778 1.00 86.31 123 LYS A O 1
ATOM 945 N N . GLY A 1 124 ? -18.274 -12.452 7.981 1.00 84.38 124 GLY A N 1
ATOM 946 C CA . GLY A 1 124 ? -17.761 -11.087 7.895 1.00 84.38 124 GLY A CA 1
ATOM 947 C C . GLY A 1 124 ? -17.831 -10.367 9.238 1.00 84.38 124 GLY A C 1
ATOM 948 O O . GLY A 1 124 ? -18.628 -10.721 10.111 1.00 84.38 124 GLY A O 1
ATOM 949 N N . ALA A 1 125 ? -16.975 -9.362 9.402 1.00 84.81 125 ALA A N 1
ATOM 950 C CA . ALA A 1 125 ? -16.895 -8.545 10.601 1.00 84.81 125 ALA A CA 1
ATOM 951 C C . ALA A 1 125 ? -16.618 -7.086 10.233 1.00 84.81 125 ALA A C 1
ATOM 953 O O . ALA A 1 125 ? -15.812 -6.810 9.347 1.00 84.81 125 ALA A O 1
ATOM 954 N N . ILE A 1 126 ? -17.233 -6.157 10.962 1.00 83.31 126 ILE A N 1
ATOM 955 C CA . ILE A 1 126 ? -16.864 -4.742 10.926 1.00 83.31 126 ILE A CA 1
ATOM 956 C C . ILE A 1 126 ? -15.812 -4.523 12.003 1.00 83.31 126 ILE A C 1
ATOM 958 O O . ILE A 1 126 ? -16.068 -4.742 13.191 1.00 83.31 126 ILE A O 1
ATOM 962 N N . LEU A 1 127 ? -14.630 -4.081 11.589 1.00 81.38 127 LEU A N 1
ATOM 963 C CA . LEU A 1 127 ? -13.533 -3.745 12.487 1.00 81.38 127 LEU A CA 1
ATOM 964 C C . LEU A 1 127 ? -13.574 -2.260 12.853 1.00 81.38 127 LEU A C 1
ATOM 966 O O . LEU A 1 127 ? -14.068 -1.416 12.107 1.00 81.38 127 LEU A O 1
ATOM 970 N N . GLY A 1 128 ? -13.074 -1.923 14.036 1.00 73.19 128 GLY A N 1
ATOM 971 C CA . GLY A 1 128 ? -13.049 -0.557 14.523 1.00 73.19 128 GLY A CA 1
ATOM 972 C C . GLY A 1 128 ? -11.834 -0.241 15.370 1.00 73.19 128 GLY A C 1
ATOM 973 O O . GLY A 1 128 ? -11.406 -1.047 16.191 1.00 73.19 128 GLY A O 1
ATOM 974 N N . GLY A 1 129 ? -11.327 0.975 15.201 1.00 69.50 129 GLY A N 1
ATOM 975 C CA . GLY A 1 129 ? -10.219 1.515 15.974 1.00 69.50 129 GLY A CA 1
ATOM 976 C C . GLY A 1 129 ? -9.694 2.804 15.352 1.00 69.50 129 GLY A C 1
ATOM 977 O O . GLY A 1 129 ? -10.289 3.331 14.414 1.00 69.50 129 GLY A O 1
ATOM 978 N N . LEU A 1 130 ? -8.589 3.313 15.889 1.00 67.00 130 LEU A N 1
ATOM 979 C CA . LEU A 1 130 ? -7.824 4.414 15.305 1.00 67.00 130 LEU A CA 1
ATOM 980 C C . LEU A 1 130 ? -6.568 3.874 14.626 1.00 67.00 130 LEU A C 1
ATOM 982 O O . LEU A 1 130 ? -5.736 3.261 15.293 1.00 67.00 130 LEU A O 1
ATOM 986 N N . THR A 1 131 ? -6.421 4.101 13.323 1.00 65.12 131 THR A N 1
ATOM 987 C CA . THR A 1 131 ? -5.191 3.744 12.610 1.00 65.12 131 THR A CA 1
ATOM 988 C C . THR A 1 131 ? -4.198 4.895 12.716 1.00 65.12 131 THR A C 1
ATOM 990 O O . THR A 1 131 ? -4.516 6.030 12.359 1.00 65.12 131 THR A O 1
ATOM 993 N N . TYR A 1 132 ? -2.981 4.625 13.188 1.00 60.00 132 TYR A N 1
ATOM 994 C CA . TYR A 1 132 ? -1.898 5.605 13.129 1.00 60.00 132 TYR A CA 1
ATOM 995 C C . TYR A 1 132 ? -1.187 5.479 11.782 1.00 60.00 132 TYR A C 1
ATOM 997 O O . TYR A 1 132 ? -0.398 4.564 11.580 1.00 60.00 132 TYR A O 1
ATOM 1005 N N . GLN A 1 133 ? -1.494 6.368 10.842 1.00 57.81 133 GLN A N 1
ATOM 1006 C CA . GLN A 1 133 ? -1.027 6.248 9.454 1.00 57.81 133 GLN A CA 1
ATOM 1007 C C . GLN A 1 133 ? 0.164 7.114 9.081 1.00 57.81 133 GLN A C 1
ATOM 1009 O O . GLN A 1 133 ? 0.345 7.427 7.910 1.00 57.81 133 GLN A O 1
ATOM 1014 N N . GLY A 1 134 ? 0.975 7.522 10.060 1.00 46.47 134 GLY A N 1
ATOM 1015 C CA . GLY A 1 134 ? 2.253 8.182 9.785 1.00 46.47 134 GLY A CA 1
ATOM 1016 C C . GLY A 1 134 ? 2.152 9.449 8.932 1.00 46.47 134 GLY A C 1
ATOM 1017 O O . GLY A 1 134 ? 3.179 9.957 8.490 1.00 46.47 134 GLY A O 1
ATOM 1018 N N . LYS A 1 135 ? 0.947 9.997 8.708 1.00 45.53 135 LYS A N 1
ATOM 1019 C CA . LYS A 1 135 ? 0.810 11.300 8.083 1.00 45.53 135 LYS A CA 1
ATOM 1020 C C . LYS A 1 135 ? 1.510 12.274 9.026 1.00 45.53 135 LYS A C 1
ATOM 1022 O O . LYS A 1 135 ? 0.980 12.590 10.090 1.00 45.53 135 LYS A O 1
ATOM 1027 N N . GLN A 1 136 ? 2.639 12.832 8.595 1.00 38.88 136 GLN A N 1
ATOM 1028 C CA . GLN A 1 136 ? 2.903 14.247 8.837 1.00 38.88 136 GLN A CA 1
ATOM 1029 C C . GLN A 1 136 ? 1.798 15.063 8.136 1.00 38.88 136 GLN A C 1
ATOM 1031 O O . GLN A 1 136 ? 2.048 15.887 7.267 1.00 38.88 136 GLN A O 1
ATOM 1036 N N . HIS A 1 137 ? 0.539 14.857 8.518 1.00 39.94 137 HIS A N 1
ATOM 1037 C CA . HIS A 1 137 ? -0.407 15.946 8.504 1.00 39.94 137 HIS A CA 1
ATOM 1038 C C . HIS A 1 137 ? 0.035 16.765 9.699 1.00 39.94 137 HIS A C 1
ATOM 1040 O O . HIS A 1 137 ? -0.319 16.461 10.838 1.00 39.94 137 HIS A O 1
ATOM 1046 N N . GLY A 1 138 ? 0.927 17.729 9.444 1.00 30.30 138 GLY A N 1
ATOM 1047 C CA . GLY A 1 138 ? 1.152 18.811 10.387 1.00 30.30 138 GLY A CA 1
ATOM 1048 C C . GLY A 1 138 ? -0.218 19.248 10.881 1.00 30.30 138 GLY A C 1
ATOM 1049 O O . GLY A 1 138 ? -1.127 19.380 10.063 1.00 30.30 138 GLY A O 1
ATOM 1050 N N . TRP A 1 139 ? -0.369 19.313 12.204 1.00 23.98 139 TRP A N 1
ATOM 1051 C CA . TRP A 1 139 ? -1.589 19.703 12.899 1.00 23.98 139 TRP A CA 1
ATOM 1052 C C . TRP A 1 139 ? -2.442 20.630 12.030 1.00 23.98 139 TRP A C 1
ATOM 1054 O O . TRP A 1 139 ? -2.091 21.792 11.844 1.00 23.98 139 TRP A O 1
ATOM 1064 N N . LEU A 1 140 ? -3.528 20.107 11.458 1.00 25.33 140 LEU A N 1
ATOM 1065 C CA . LEU A 1 140 ? -4.565 20.967 10.913 1.00 25.33 140 LEU A CA 1
ATOM 1066 C C . LEU A 1 140 ? -5.299 21.521 12.134 1.00 25.33 140 LEU A C 1
ATOM 1068 O O . LEU A 1 140 ? -6.113 20.824 12.741 1.00 25.33 140 LEU A O 1
ATOM 1072 N N . SER A 1 141 ? -4.885 22.720 12.549 1.00 31.27 141 SER A N 1
ATOM 1073 C CA . SER A 1 141 ? -5.671 23.624 13.391 1.00 31.27 141 SER A CA 1
ATOM 1074 C C . SER A 1 141 ? -6.865 24.157 12.617 1.00 31.27 141 SER A C 1
ATOM 1076 O O . SER A 1 141 ? -6.631 24.542 11.446 1.00 31.27 141 SER A O 1
#

pLDDT: mean 81.92, std 16.74, range [23.98, 96.5]

Sequence (141 aa):
MPTSRNTKWPIHLSLTTDIVLGLANSKEYAHEVDSTVYDIREGEVDLKLSVWGRVPPTPGTYMINQCGLSTEPELKAVANEANCLRMIPEEVDGSLDGNPLLPNMLAYLNGIACIKALNDDKKGAILGGLTYQGKQHGWLS

Organism: NCBI:txid157183